Protein AF-A0A5C7LLZ6-F1 (afdb_monomer)

Mean predicted aligned error: 5.04 Å

Radius of gyration: 14.62 Å; Cα contacts (8 Å, |Δi|>4): 244; chains: 1; bounding box: 38×35×37 Å

Nearest PDB structures (foldseek):
  5a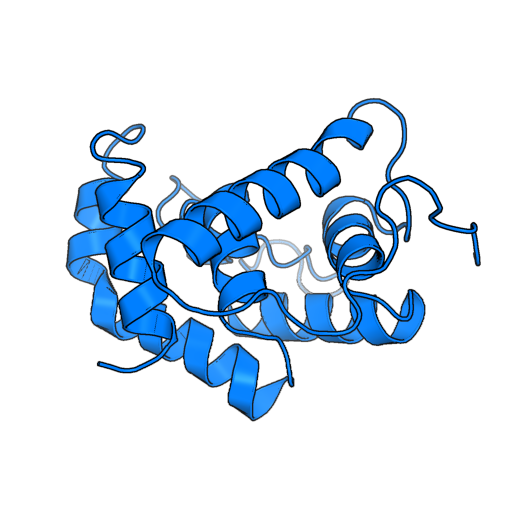o7-assembly1_A  TM=3.021E-01  e=2.805E+00  Pseudomonas aeruginosa

Secondary structure (DSSP, 8-state):
--HHHHHHHHHHHH-SS-STTHHHHHHHTHHHHHHHHHHHHHHH---HHHHHHHHHHHHTTTTSTT-TT-TTPPPPSSSTTS---HHHHHHHHHHHHHHHSSHHHHHHHHHHSSSS--GGGTTHHHHHHHHHHHHHHHH-PPPPS----TT------

Solvent-accessible surface area (backbone atoms only — not comparable to full-atom values): 8449 Å² total; per-residue (Å²): 131,57,72,39,52,37,45,49,54,25,49,54,65,77,45,80,72,56,74,85,62,26,55,60,46,44,67,75,39,42,69,61,53,32,46,50,24,48,47,19,32,73,78,39,73,30,55,39,66,57,49,50,36,46,10,40,76,60,22,49,63,27,39,40,87,93,46,75,38,10,27,60,24,71,82,44,91,89,48,71,96,54,71,38,37,47,62,50,22,23,49,46,37,34,54,22,25,71,73,49,73,14,48,39,20,6,54,16,20,56,73,66,74,29,44,57,45,59,79,98,49,43,64,50,44,60,48,43,52,51,49,37,51,54,36,23,74,65,39,71,47,78,77,70,82,59,40,66,53,85,88,64,53,78,87,76,129

Structure (mmCIF, N/CA/C/O backbone):
data_AF-A0A5C7LLZ6-F1
#
_entry.id   AF-A0A5C7LLZ6-F1
#
loop_
_atom_site.group_PDB
_atom_site.id
_atom_site.type_symbol
_atom_site.label_atom_id
_atom_site.label_alt_id
_atom_site.label_comp_id
_atom_site.label_asym_id
_atom_site.label_entity_id
_atom_site.label_seq_id
_atom_site.pdbx_PDB_ins_code
_atom_site.Cartn_x
_atom_site.Cartn_y
_atom_site.Cartn_z
_atom_site.occupancy
_atom_site.B_iso_or_equiv
_atom_site.auth_seq_id
_atom_site.auth_comp_id
_atom_site.auth_asym_id
_atom_site.auth_atom_id
_atom_site.pdbx_PDB_model_num
ATOM 1 N N . MET A 1 1 ? -18.714 -0.926 8.361 1.00 71.31 1 MET A N 1
ATOM 2 C CA . MET A 1 1 ? -17.321 -0.464 8.178 1.00 71.31 1 MET A CA 1
ATOM 3 C C . MET A 1 1 ? -16.792 -1.093 6.896 1.00 71.31 1 MET A C 1
ATOM 5 O O . MET A 1 1 ? -16.965 -2.297 6.753 1.00 71.31 1 MET A O 1
ATOM 9 N N . ASN A 1 2 ? -16.267 -0.321 5.938 1.00 92.75 2 ASN A N 1
ATOM 10 C CA . ASN A 1 2 ? -15.740 -0.898 4.690 1.00 92.75 2 ASN A CA 1
ATOM 11 C C . ASN A 1 2 ? -14.347 -1.531 4.915 1.00 92.75 2 ASN A C 1
ATOM 13 O O . ASN A 1 2 ? -13.739 -1.348 5.974 1.00 92.75 2 ASN A O 1
ATOM 17 N N . ILE A 1 3 ? -13.856 -2.293 3.932 1.00 96.88 3 ILE A N 1
ATOM 18 C CA . ILE A 1 3 ? -12.585 -3.036 4.025 1.00 96.88 3 ILE A CA 1
ATOM 19 C C . ILE A 1 3 ? -11.403 -2.105 4.333 1.00 96.88 3 ILE A C 1
ATOM 21 O O . ILE A 1 3 ? -10.599 -2.403 5.215 1.00 96.88 3 ILE A O 1
ATOM 25 N N . ALA A 1 4 ? -11.307 -0.959 3.657 1.00 97.06 4 ALA A N 1
ATOM 26 C CA . ALA A 1 4 ? -10.207 -0.022 3.872 1.00 97.06 4 ALA A CA 1
ATOM 27 C C . ALA A 1 4 ? -10.240 0.608 5.275 1.00 97.06 4 ALA A C 1
ATOM 29 O O . ALA A 1 4 ? -9.194 0.766 5.901 1.00 97.06 4 ALA A O 1
ATOM 30 N N . GLN A 1 5 ? -11.425 0.890 5.821 1.00 97.81 5 GLN A N 1
ATOM 31 C CA . GLN A 1 5 ? -11.570 1.384 7.190 1.00 97.81 5 GLN A CA 1
ATOM 32 C C . GLN A 1 5 ? -11.135 0.327 8.222 1.00 97.81 5 GLN A C 1
ATOM 34 O O . GLN A 1 5 ? -10.424 0.663 9.165 1.00 97.81 5 GLN A O 1
ATOM 39 N N . LEU A 1 6 ? -11.483 -0.953 8.020 1.00 98.25 6 LEU A N 1
ATOM 40 C CA . LEU A 1 6 ? -10.995 -2.068 8.853 1.00 98.25 6 LEU A CA 1
ATOM 41 C C . LEU A 1 6 ? -9.463 -2.149 8.856 1.00 98.25 6 LEU A C 1
ATOM 43 O O . LEU A 1 6 ? -8.843 -2.297 9.911 1.00 98.25 6 LEU A O 1
ATOM 47 N N . ILE A 1 7 ? -8.847 -2.021 7.680 1.00 98.44 7 ILE A N 1
ATOM 48 C CA . ILE A 1 7 ? -7.388 -2.007 7.537 1.00 98.44 7 ILE A CA 1
ATOM 49 C C . ILE A 1 7 ? -6.782 -0.791 8.247 1.00 98.44 7 ILE A C 1
ATOM 51 O O . ILE A 1 7 ? -5.803 -0.943 8.979 1.00 98.44 7 ILE A O 1
ATOM 55 N N . LEU A 1 8 ? -7.361 0.400 8.077 1.00 98.12 8 LEU A N 1
ATOM 56 C CA . LEU A 1 8 ? -6.838 1.628 8.676 1.00 98.12 8 LEU A CA 1
ATOM 57 C C . LEU A 1 8 ? -6.891 1.589 10.203 1.00 98.12 8 LEU A C 1
ATOM 59 O O . LEU A 1 8 ? -5.904 1.912 10.866 1.00 98.12 8 LEU A O 1
ATOM 63 N N . SER A 1 9 ? -8.010 1.131 10.765 1.00 98.06 9 SER A N 1
ATOM 64 C CA . SER A 1 9 ? -8.147 0.921 12.206 1.00 98.06 9 SER A CA 1
ATOM 65 C C . SER A 1 9 ? -7.121 -0.086 12.728 1.00 98.06 9 SER A C 1
ATOM 67 O O . SER A 1 9 ? -6.513 0.154 13.771 1.00 98.06 9 SER A O 1
ATOM 69 N N . ALA A 1 10 ? -6.858 -1.170 11.990 1.00 98.12 10 ALA A N 1
ATOM 70 C CA . ALA A 1 10 ? -5.819 -2.128 12.360 1.00 98.12 10 ALA A CA 1
ATOM 71 C C . ALA A 1 10 ? -4.413 -1.508 12.328 1.00 98.12 10 ALA A C 1
ATOM 73 O O . ALA A 1 10 ? -3.652 -1.706 13.271 1.00 98.12 10 ALA A O 1
ATOM 74 N N . ILE A 1 11 ? -4.072 -0.711 11.308 1.00 97.88 11 ILE A N 1
ATOM 75 C CA . ILE A 1 11 ? -2.790 0.015 11.246 1.00 97.88 11 ILE A CA 1
ATOM 76 C C . ILE A 1 11 ? -2.633 0.928 12.469 1.00 97.88 11 ILE A C 1
ATOM 78 O O . ILE A 1 11 ? -1.613 0.870 13.156 1.00 97.88 11 ILE A O 1
ATOM 82 N N . LEU A 1 12 ? -3.654 1.727 12.787 1.00 97.38 12 LEU A N 1
ATOM 83 C CA . LEU A 1 12 ? -3.625 2.630 13.941 1.00 97.38 12 LEU A CA 1
ATOM 84 C C . LEU A 1 12 ? -3.542 1.886 15.283 1.00 97.38 12 LEU A C 1
ATOM 86 O O . LEU A 1 12 ? -3.009 2.448 16.241 1.00 97.38 12 LEU A O 1
ATOM 90 N N . ALA A 1 13 ? -4.041 0.652 15.367 1.00 97.06 13 ALA A N 1
ATOM 91 C CA . ALA A 1 13 ? -3.918 -0.188 16.557 1.00 97.06 13 ALA A CA 1
ATOM 92 C C . ALA A 1 13 ? -2.536 -0.855 16.676 1.00 97.06 13 ALA A C 1
ATOM 94 O O . ALA A 1 13 ? -1.998 -0.954 17.775 1.00 97.06 13 ALA A O 1
ATOM 95 N N . ILE A 1 14 ? -1.949 -1.302 15.559 1.00 96.94 14 ILE A N 1
ATOM 96 C CA . ILE A 1 14 ? -0.618 -1.936 15.524 1.00 96.94 14 ILE A CA 1
ATOM 97 C C . ILE A 1 14 ? 0.484 -0.911 15.816 1.00 96.94 14 ILE A C 1
ATOM 99 O O . ILE A 1 14 ? 1.463 -1.234 16.486 1.00 96.94 14 ILE A O 1
ATOM 103 N N . PHE A 1 15 ? 0.315 0.322 15.335 1.00 95.62 15 PHE A N 1
ATOM 104 C CA . PHE A 1 15 ? 1.295 1.401 15.453 1.00 95.62 15 PHE A CA 1
ATOM 105 C C . PHE A 1 15 ? 0.729 2.563 16.283 1.00 95.62 15 PHE A C 1
ATOM 107 O O . PHE A 1 15 ? 0.361 3.608 15.735 1.00 95.62 15 PHE A O 1
ATOM 114 N N . PRO A 1 16 ? 0.642 2.412 17.618 1.00 92.25 16 PRO A N 1
ATOM 115 C CA . PRO A 1 16 ? 0.174 3.482 18.498 1.00 92.25 16 PRO A CA 1
ATOM 116 C C . PRO A 1 16 ? 1.116 4.694 18.496 1.00 92.25 16 PRO A C 1
ATOM 118 O O . PRO A 1 16 ? 0.663 5.814 18.717 1.00 92.25 16 PRO A O 1
ATOM 121 N N . TYR A 1 17 ? 2.395 4.482 18.173 1.00 91.62 17 TYR A N 1
ATOM 122 C CA . TYR A 1 17 ? 3.415 5.517 18.042 1.00 91.62 17 TYR A CA 1
ATOM 123 C C . TYR A 1 17 ? 4.066 5.423 16.660 1.00 91.62 17 TYR A C 1
ATOM 125 O O . TYR A 1 17 ? 4.397 4.332 16.197 1.00 91.62 17 TYR A O 1
ATOM 133 N N . MET A 1 18 ? 4.230 6.566 15.999 1.00 90.19 18 MET A N 1
ATOM 134 C CA . MET A 1 18 ? 4.867 6.701 14.686 1.00 90.19 18 MET A CA 1
ATOM 135 C C . MET A 1 18 ? 5.831 7.887 14.736 1.00 90.19 18 MET A C 1
ATOM 137 O O . MET A 1 18 ? 5.670 8.773 15.574 1.00 90.19 18 MET A O 1
ATOM 141 N N . SER A 1 19 ? 6.829 7.910 13.856 1.00 82.56 19 SER A N 1
ATOM 142 C CA . SER A 1 19 ? 7.774 9.025 13.772 1.00 82.56 19 SER A CA 1
ATOM 143 C C . SER A 1 19 ? 7.078 10.339 13.408 1.00 82.56 19 SER A C 1
ATOM 145 O O . SER A 1 19 ? 6.162 10.363 12.584 1.00 82.56 19 SER A O 1
ATOM 147 N N . GLY A 1 20 ? 7.547 11.441 13.998 1.00 84.06 20 GLY A N 1
ATOM 148 C CA . GLY A 1 20 ? 7.014 12.777 13.732 1.00 84.06 20 GLY A CA 1
ATOM 149 C C . GLY A 1 20 ? 5.513 12.885 14.022 1.00 84.06 20 GLY A C 1
ATOM 150 O O . GLY A 1 20 ? 5.019 12.353 15.012 1.00 84.06 20 GLY A O 1
ATOM 151 N N . ASN A 1 21 ? 4.784 13.557 13.128 1.00 88.88 21 ASN A N 1
ATOM 152 C CA . ASN A 1 21 ? 3.337 13.776 13.243 1.00 88.88 21 ASN A CA 1
ATOM 153 C C . ASN A 1 21 ? 2.505 12.799 12.390 1.00 88.88 21 ASN A C 1
ATOM 155 O O . ASN A 1 21 ? 1.318 13.039 12.157 1.00 88.88 21 ASN A O 1
ATOM 159 N N . ASN A 1 22 ? 3.098 11.686 11.939 1.00 92.75 22 ASN A N 1
ATOM 160 C CA . ASN A 1 22 ? 2.464 10.764 10.990 1.00 92.75 22 ASN A CA 1
ATOM 161 C C . ASN A 1 22 ? 1.130 10.224 11.503 1.00 92.75 22 ASN A C 1
ATOM 163 O O . ASN A 1 22 ? 0.148 10.209 10.767 1.00 92.75 22 ASN A O 1
ATOM 167 N N . ARG A 1 23 ? 1.056 9.847 12.785 1.00 94.12 23 ARG A N 1
ATOM 168 C CA . ARG A 1 23 ? -0.192 9.346 13.371 1.00 94.12 23 ARG A CA 1
ATOM 169 C C . ARG A 1 23 ? -1.300 10.399 13.348 1.00 94.12 23 ARG A C 1
ATOM 171 O O . ARG A 1 23 ? -2.411 10.079 12.943 1.00 94.12 23 ARG A O 1
ATOM 178 N N . ALA A 1 24 ? -1.005 11.628 13.774 1.00 94.19 24 ALA A N 1
ATOM 179 C CA . ALA A 1 24 ? -1.980 12.717 13.775 1.00 94.19 24 ALA A CA 1
ATOM 180 C C . ALA A 1 24 ? -2.462 13.020 12.348 1.00 94.19 24 ALA A C 1
ATOM 182 O O . ALA A 1 24 ? -3.664 13.085 12.113 1.00 94.19 24 ALA A O 1
ATOM 183 N N . CYS A 1 25 ? -1.535 13.071 11.387 1.00 94.69 25 CYS A N 1
ATOM 184 C CA . CYS A 1 25 ? -1.848 13.231 9.968 1.00 94.69 25 CYS A CA 1
ATOM 185 C C . CYS A 1 25 ? -2.745 12.101 9.433 1.00 94.69 25 CYS A C 1
ATOM 187 O O . CYS A 1 25 ? -3.724 12.373 8.740 1.00 94.69 25 CYS A O 1
ATOM 189 N N . ILE A 1 26 ? -2.468 10.837 9.773 1.00 95.88 26 ILE A N 1
ATOM 190 C CA . ILE A 1 26 ? -3.315 9.709 9.363 1.00 95.88 26 ILE A CA 1
ATOM 191 C C . ILE A 1 26 ? -4.711 9.834 9.981 1.00 95.88 26 ILE A C 1
ATOM 193 O O . ILE A 1 26 ? -5.695 9.636 9.274 1.00 95.88 26 ILE A O 1
ATOM 197 N N . VAL A 1 27 ? -4.803 10.176 11.272 1.00 96.25 27 VAL A N 1
ATOM 198 C CA . VAL A 1 27 ? -6.079 10.340 11.991 1.00 96.25 27 VAL A CA 1
ATOM 199 C C . VAL A 1 27 ? -6.921 11.469 11.397 1.00 96.25 27 VAL A C 1
ATOM 201 O O . VAL A 1 27 ? -8.125 11.296 11.231 1.00 96.25 27 VAL A O 1
ATOM 204 N N . GLU A 1 28 ? -6.303 12.591 11.042 1.00 96.50 28 GLU A N 1
ATOM 205 C CA . GLU A 1 28 ? -6.968 13.726 10.396 1.00 96.50 28 GLU A CA 1
ATOM 206 C C . GLU A 1 28 ? -7.447 13.377 8.978 1.00 96.50 28 GLU A C 1
ATOM 208 O O . GLU A 1 28 ? -8.503 13.820 8.537 1.00 96.50 28 GLU A O 1
ATOM 213 N N . ARG A 1 29 ? -6.686 12.554 8.247 1.00 95.31 29 ARG A N 1
ATOM 214 C CA . ARG A 1 29 ? -6.924 12.255 6.825 1.00 95.31 29 ARG A CA 1
ATOM 215 C C . ARG A 1 29 ? -7.622 10.919 6.576 1.00 95.31 29 ARG A C 1
ATOM 217 O O . ARG A 1 29 ? -7.612 10.455 5.434 1.00 95.31 29 ARG A O 1
ATOM 224 N N . GLN A 1 30 ? -8.211 10.299 7.600 1.00 96.50 30 GLN A N 1
ATOM 225 C CA . GLN A 1 30 ? -8.743 8.931 7.527 1.00 96.50 30 GLN A CA 1
ATOM 226 C C . GLN A 1 30 ? -9.689 8.715 6.346 1.00 96.50 30 GLN A C 1
ATOM 228 O O . GLN A 1 30 ? -9.490 7.775 5.579 1.00 96.50 30 GLN A O 1
ATOM 233 N N . GLU A 1 31 ? -10.670 9.602 6.166 1.00 96.31 31 GLU A N 1
ATOM 234 C CA . GLU A 1 31 ? -11.667 9.486 5.094 1.00 96.31 31 GLU A CA 1
ATOM 235 C C . GLU A 1 31 ? -11.010 9.473 3.712 1.00 96.31 31 GLU A C 1
ATOM 237 O O . GLU A 1 31 ? -11.277 8.591 2.898 1.00 96.31 31 GLU A O 1
ATOM 242 N N . ARG A 1 32 ? -10.063 10.387 3.478 1.00 95.50 32 ARG A N 1
ATOM 243 C CA . ARG A 1 32 ? -9.312 10.467 2.221 1.00 95.50 32 ARG A CA 1
ATOM 244 C C . ARG A 1 32 ? -8.408 9.252 2.002 1.00 95.50 32 ARG A C 1
ATOM 246 O O . ARG A 1 32 ? -8.306 8.757 0.886 1.00 95.50 32 ARG A O 1
ATOM 253 N N . ILE A 1 33 ? -7.760 8.745 3.050 1.00 96.69 33 ILE A N 1
ATOM 254 C CA . ILE A 1 33 ? -6.934 7.529 2.974 1.00 96.69 33 ILE A CA 1
ATOM 255 C C . ILE A 1 33 ? -7.796 6.320 2.586 1.00 96.69 33 ILE A C 1
ATOM 257 O O . ILE A 1 33 ? -7.426 5.547 1.700 1.00 96.69 33 ILE A O 1
ATOM 261 N N . VAL A 1 34 ? -8.958 6.173 3.223 1.00 97.50 34 VAL A N 1
ATOM 262 C CA . VAL A 1 34 ? -9.942 5.125 2.922 1.00 97.50 34 VAL A CA 1
ATOM 263 C C . VAL A 1 34 ? -10.458 5.250 1.495 1.00 97.50 34 VAL A C 1
ATOM 265 O O . VAL A 1 34 ? -10.538 4.245 0.784 1.00 97.50 34 VAL A O 1
ATOM 2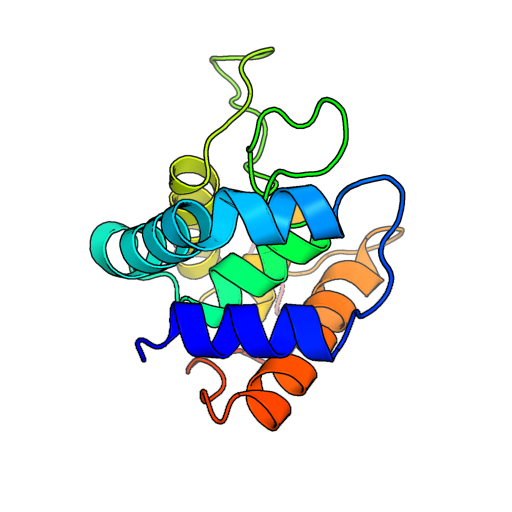68 N N . GLN A 1 35 ? -10.751 6.473 1.054 1.00 96.19 35 GLN A N 1
ATOM 269 C CA . GLN A 1 35 ? -11.158 6.752 -0.315 1.00 96.19 35 GLN A CA 1
ATOM 270 C C . GLN A 1 35 ? -10.078 6.322 -1.314 1.00 96.19 35 GLN A C 1
ATOM 272 O O . GLN A 1 35 ? -10.381 5.546 -2.212 1.00 96.19 35 GLN A O 1
ATOM 277 N N . HIS A 1 36 ? -8.817 6.718 -1.127 1.00 95.81 36 HIS A N 1
ATOM 278 C CA . HIS A 1 36 ? -7.729 6.349 -2.040 1.00 95.81 36 HIS A CA 1
ATOM 279 C C . HIS A 1 36 ? -7.489 4.839 -2.128 1.00 95.81 36 HIS A C 1
ATOM 281 O O . HIS A 1 36 ? -7.239 4.309 -3.212 1.00 95.81 36 HIS A O 1
ATOM 287 N N . ALA A 1 37 ? -7.586 4.123 -1.005 1.00 96.88 37 ALA A N 1
ATOM 288 C CA . ALA A 1 37 ? -7.497 2.666 -1.010 1.00 96.88 37 ALA A CA 1
ATOM 289 C C . ALA A 1 37 ? -8.665 2.036 -1.790 1.00 96.88 37 ALA A C 1
ATOM 291 O O . ALA A 1 37 ? -8.447 1.137 -2.605 1.00 96.88 37 ALA A O 1
ATOM 292 N N . THR A 1 38 ? -9.881 2.553 -1.589 1.00 97.31 38 THR A N 1
ATOM 293 C CA . THR A 1 38 ? -11.087 2.107 -2.302 1.00 97.31 38 THR A CA 1
ATOM 294 C C . THR A 1 38 ? -10.977 2.386 -3.804 1.00 97.31 38 THR A C 1
ATOM 296 O O . THR A 1 38 ? -11.217 1.492 -4.609 1.00 97.31 38 THR A O 1
ATOM 299 N N . GLU A 1 39 ? -10.522 3.576 -4.197 1.00 96.06 39 GLU A N 1
ATOM 300 C CA . GLU A 1 39 ? -10.278 3.956 -5.596 1.00 96.06 39 GLU A CA 1
ATOM 301 C C . GLU A 1 39 ? -9.214 3.068 -6.256 1.00 96.06 39 GLU A C 1
ATOM 303 O O . GLU A 1 39 ? -9.367 2.656 -7.406 1.00 96.06 39 GLU A O 1
ATOM 308 N N . GLY A 1 40 ? -8.150 2.708 -5.530 1.00 96.19 40 GLY A N 1
ATOM 309 C CA . GLY A 1 40 ? -7.151 1.747 -6.006 1.00 96.19 40 GLY A CA 1
ATOM 310 C C . GLY A 1 40 ? -7.764 0.381 -6.337 1.00 96.19 40 GLY A C 1
ATOM 311 O O . GLY A 1 40 ? -7.428 -0.230 -7.361 1.00 96.19 40 GLY A O 1
ATOM 312 N N . ARG A 1 41 ? -8.725 -0.072 -5.523 1.00 96.94 41 ARG A N 1
ATOM 313 C CA . ARG A 1 41 ? -9.467 -1.312 -5.769 1.00 96.94 41 ARG A CA 1
ATOM 314 C C . ARG A 1 41 ? -10.410 -1.201 -6.953 1.00 96.94 41 ARG A C 1
ATOM 316 O O . ARG A 1 41 ? -10.408 -2.116 -7.782 1.00 96.94 41 ARG A O 1
ATOM 323 N N . THR A 1 42 ? -11.205 -0.138 -7.024 1.00 97.56 42 THR A N 1
ATOM 324 C CA . THR A 1 42 ? -12.247 0.023 -8.048 1.00 97.56 42 THR A CA 1
ATOM 325 C C . THR A 1 42 ? -11.657 0.331 -9.416 1.00 97.56 42 THR A C 1
ATOM 327 O O . THR A 1 42 ? -12.080 -0.255 -10.407 1.00 97.56 42 THR A O 1
ATOM 330 N N . ASN A 1 43 ? -10.650 1.203 -9.475 1.00 97.56 43 ASN A N 1
ATOM 331 C CA . ASN A 1 43 ? -10.151 1.754 -10.735 1.00 97.56 43 ASN A CA 1
ATOM 332 C C . ASN A 1 43 ? -8.971 0.952 -11.295 1.00 97.56 43 ASN A C 1
ATOM 334 O O . ASN A 1 43 ? -8.757 0.931 -12.505 1.00 97.56 43 ASN A O 1
ATOM 338 N N . HIS A 1 44 ? -8.201 0.281 -10.430 1.00 96.69 44 HIS A N 1
ATOM 339 C CA . HIS A 1 44 ? -6.977 -0.421 -10.830 1.00 96.69 44 HIS A CA 1
ATOM 340 C C . HIS A 1 44 ? -6.953 -1.901 -10.446 1.00 96.69 44 HIS A C 1
ATOM 342 O O . HIS A 1 44 ? -5.960 -2.572 -10.715 1.00 96.69 44 HIS A O 1
ATOM 348 N N . ASN A 1 45 ? -8.016 -2.442 -9.841 1.00 97.00 45 ASN A N 1
ATOM 349 C CA . ASN A 1 45 ? -8.050 -3.826 -9.358 1.00 97.00 45 ASN A CA 1
ATOM 350 C C . ASN A 1 45 ? -6.871 -4.179 -8.427 1.00 97.00 45 ASN A C 1
ATOM 352 O O . ASN A 1 45 ? -6.367 -5.305 -8.455 1.00 97.00 45 ASN A O 1
ATOM 356 N N . VAL A 1 46 ? -6.422 -3.221 -7.609 1.00 98.00 46 VAL A N 1
ATOM 357 C CA . VAL A 1 46 ? -5.418 -3.458 -6.564 1.00 98.00 46 VAL A CA 1
ATOM 358 C C . VAL A 1 46 ? -6.132 -3.652 -5.226 1.00 98.00 46 VAL A C 1
ATOM 360 O O . VAL A 1 46 ? -6.863 -2.758 -4.812 1.00 98.00 46 VAL A O 1
ATOM 363 N N . PRO A 1 47 ? -5.947 -4.785 -4.527 1.00 98.19 47 PRO A N 1
ATOM 364 C CA . PRO A 1 47 ? -6.547 -5.007 -3.219 1.00 98.19 47 PRO A CA 1
ATOM 365 C C . PRO A 1 47 ? -6.180 -3.898 -2.235 1.00 98.19 47 PRO A C 1
ATOM 367 O O . PRO A 1 47 ? -5.017 -3.497 -2.141 1.00 98.19 47 PRO A O 1
ATOM 370 N N . GLU A 1 48 ? -7.152 -3.470 -1.439 1.00 98.12 48 GLU A N 1
ATOM 371 C CA . GLU A 1 48 ? -6.995 -2.414 -0.441 1.00 98.12 48 GLU A CA 1
ATOM 372 C C . GLU A 1 48 ? -5.874 -2.753 0.549 1.00 98.12 48 GLU A C 1
ATOM 374 O O . GLU A 1 48 ? -5.087 -1.883 0.918 1.00 98.12 48 GLU A O 1
ATOM 379 N N . LEU A 1 49 ? -5.726 -4.036 0.911 1.00 98.38 49 LEU A N 1
ATOM 380 C CA . LEU A 1 49 ? -4.642 -4.494 1.784 1.00 98.38 49 LEU A CA 1
ATOM 381 C C . LEU A 1 49 ? -3.256 -4.271 1.164 1.00 98.38 49 LEU A C 1
ATOM 383 O O . LEU A 1 49 ? -2.331 -3.883 1.874 1.00 98.38 49 LEU A O 1
ATOM 387 N N . VAL A 1 50 ? -3.107 -4.488 -0.147 1.00 98.12 50 VAL A N 1
ATOM 388 C CA . VAL A 1 50 ? -1.846 -4.218 -0.859 1.00 98.12 50 VAL A CA 1
ATOM 389 C C . VAL A 1 50 ? -1.597 -2.715 -0.891 1.00 98.12 50 VAL A C 1
ATOM 391 O O . VAL A 1 50 ? -0.522 -2.275 -0.489 1.00 98.12 50 VAL A O 1
ATOM 394 N N . MET A 1 51 ? -2.600 -1.933 -1.306 1.00 97.12 51 MET A N 1
ATOM 395 C CA . MET A 1 51 ? -2.508 -0.472 -1.382 1.00 97.12 51 MET A CA 1
ATOM 396 C C . MET A 1 51 ? -2.063 0.143 -0.056 1.00 97.12 51 MET A C 1
ATOM 398 O O . MET A 1 51 ? -1.108 0.915 -0.018 1.00 97.12 51 MET A O 1
ATOM 402 N N . MET A 1 52 ? -2.730 -0.216 1.040 1.00 98.00 52 MET A N 1
ATOM 403 C CA . MET A 1 52 ? -2.476 0.393 2.342 1.00 98.00 52 MET A CA 1
ATOM 404 C C . MET A 1 52 ? -1.184 -0.112 2.987 1.00 98.00 52 MET A C 1
ATOM 406 O O . MET A 1 52 ? -0.486 0.677 3.614 1.00 98.00 52 MET A O 1
ATOM 410 N N . ALA A 1 53 ? -0.809 -1.385 2.811 1.00 98.12 53 ALA A N 1
ATOM 411 C CA . ALA A 1 53 ? 0.463 -1.882 3.337 1.00 98.12 53 ALA A CA 1
ATOM 412 C C . ALA A 1 53 ? 1.668 -1.256 2.616 1.00 98.12 53 ALA A C 1
ATOM 414 O O . ALA A 1 53 ? 2.639 -0.877 3.274 1.00 98.12 53 ALA A O 1
ATOM 415 N N . VAL A 1 54 ? 1.597 -1.109 1.287 1.00 97.06 54 VAL A N 1
ATOM 416 C CA . VAL A 1 54 ? 2.628 -0.422 0.493 1.00 97.06 54 VAL A CA 1
ATOM 417 C C . VAL A 1 54 ? 2.660 1.064 0.837 1.00 97.06 54 VAL A C 1
ATOM 419 O O . VAL A 1 54 ? 3.708 1.564 1.232 1.00 97.06 54 VAL A O 1
ATOM 422 N N . GLY A 1 55 ? 1.518 1.756 0.785 1.00 96.19 55 GLY A N 1
ATOM 423 C CA . GLY A 1 55 ? 1.449 3.189 1.081 1.00 96.19 55 GLY A CA 1
ATOM 424 C C . GLY A 1 55 ? 1.937 3.529 2.492 1.00 96.19 55 GLY A C 1
ATOM 425 O O . GLY A 1 55 ? 2.648 4.521 2.673 1.00 96.19 55 GLY A O 1
ATOM 426 N N . PHE A 1 56 ? 1.621 2.687 3.483 1.00 96.75 56 PHE A N 1
ATOM 427 C CA . PHE A 1 56 ? 2.137 2.824 4.845 1.00 96.75 56 PHE A CA 1
ATOM 428 C C . PHE A 1 56 ? 3.651 2.593 4.916 1.00 96.75 56 PHE A C 1
ATOM 430 O O . PHE A 1 56 ? 4.350 3.380 5.541 1.00 96.75 56 PHE A O 1
ATOM 437 N N . SER A 1 57 ? 4.159 1.554 4.248 1.00 95.12 57 SER A N 1
ATOM 438 C CA . SER A 1 57 ? 5.590 1.213 4.262 1.00 95.12 57 SER A CA 1
ATOM 439 C C . SER A 1 57 ? 6.470 2.214 3.513 1.00 95.12 57 SER A C 1
ATOM 441 O O . SER A 1 57 ? 7.659 2.300 3.804 1.00 95.12 57 SER A O 1
ATOM 443 N N . GLU A 1 58 ? 5.913 2.916 2.527 1.00 92.88 58 GLU A N 1
ATOM 444 C CA . GLU A 1 58 ? 6.646 3.879 1.703 1.00 92.88 58 GLU A CA 1
ATOM 445 C C . GLU A 1 58 ? 6.623 5.293 2.277 1.00 92.88 58 GLU A C 1
ATOM 447 O O . GLU A 1 58 ? 7.648 5.960 2.257 1.00 92.88 58 GLU A O 1
ATOM 452 N N . THR A 1 59 ? 5.459 5.763 2.742 1.00 92.81 59 THR A N 1
ATOM 453 C CA . THR A 1 59 ? 5.266 7.188 3.085 1.00 92.81 59 THR A CA 1
ATOM 454 C C . THR A 1 59 ? 4.319 7.415 4.270 1.00 92.81 59 THR A C 1
ATOM 456 O O . THR A 1 59 ? 3.724 8.489 4.396 1.00 92.81 59 THR A O 1
ATOM 459 N N . HIS A 1 60 ? 4.045 6.385 5.077 1.00 94.88 60 HIS A N 1
ATOM 460 C CA . HIS A 1 60 ? 2.997 6.412 6.105 1.00 94.88 60 HIS A CA 1
ATOM 461 C C . HIS A 1 60 ? 1.645 6.909 5.566 1.00 94.88 60 HIS A C 1
ATOM 463 O O . HIS A 1 60 ? 0.997 7.767 6.160 1.00 94.88 60 HIS A O 1
ATOM 469 N N . LEU A 1 61 ? 1.220 6.375 4.413 1.00 94.75 61 LEU A N 1
ATOM 470 C CA . LEU A 1 61 ? -0.020 6.764 3.725 1.00 94.75 61 LEU A CA 1
ATOM 471 C C . LEU A 1 61 ? -0.018 8.246 3.301 1.00 94.75 61 LEU A C 1
ATOM 473 O O . LEU A 1 61 ? -1.057 8.912 3.292 1.00 94.75 61 LEU A O 1
ATOM 477 N N . GLY A 1 62 ? 1.151 8.753 2.899 1.00 92.12 62 GLY A N 1
ATOM 478 C CA . GLY A 1 62 ? 1.332 10.120 2.419 1.00 92.12 62 GLY A CA 1
ATOM 479 C C . GLY A 1 62 ? 1.507 11.163 3.523 1.00 92.12 62 GLY A C 1
ATOM 480 O O . GLY A 1 62 ? 1.268 12.346 3.272 1.00 92.12 62 GLY A O 1
ATOM 481 N N . CYS A 1 63 ? 1.874 10.729 4.729 1.00 92.38 63 CYS A N 1
ATOM 482 C CA . CYS A 1 63 ? 2.096 11.593 5.886 1.00 92.38 63 CYS A CA 1
ATOM 483 C C . CYS A 1 63 ? 3.575 11.849 6.197 1.00 92.38 63 CYS A C 1
ATOM 485 O O . CYS A 1 63 ? 3.861 12.752 6.980 1.00 92.38 63 CYS A O 1
ATOM 487 N N . ASP A 1 64 ? 4.498 11.119 5.565 1.00 88.88 64 ASP A N 1
ATOM 488 C CA . ASP A 1 64 ? 5.924 11.420 5.665 1.00 88.88 64 ASP A CA 1
ATOM 489 C C . ASP A 1 64 ? 6.257 12.816 5.108 1.00 88.88 64 ASP A C 1
ATOM 491 O O . ASP A 1 64 ? 5.644 13.321 4.159 1.00 88.88 64 ASP A O 1
ATOM 495 N N . ILE A 1 65 ? 7.232 13.466 5.746 1.00 80.88 65 ILE A N 1
ATOM 496 C CA . ILE A 1 65 ? 7.633 14.844 5.447 1.00 80.88 65 ILE A CA 1
ATOM 497 C C . ILE A 1 65 ? 8.148 14.933 4.002 1.00 80.88 65 ILE A C 1
ATOM 499 O O . ILE A 1 65 ? 8.983 14.139 3.587 1.00 80.88 65 ILE A O 1
ATOM 503 N N . ASN A 1 66 ? 7.690 15.946 3.259 1.00 77.50 66 ASN A N 1
ATOM 504 C CA . ASN A 1 66 ? 8.066 16.235 1.865 1.00 77.50 66 ASN A CA 1
ATOM 505 C C . ASN A 1 66 ? 7.662 15.179 0.811 1.00 77.50 66 ASN A C 1
ATOM 507 O O . ASN A 1 66 ? 8.023 15.332 -0.353 1.00 77.50 66 ASN A O 1
ATOM 511 N N . GLU A 1 67 ? 6.857 14.169 1.161 1.00 73.19 67 GLU A N 1
ATOM 512 C CA . GLU A 1 67 ? 6.430 13.117 0.215 1.00 73.19 67 GLU A CA 1
ATOM 513 C C . GLU A 1 67 ? 5.250 13.518 -0.690 1.00 73.19 67 GLU A C 1
ATOM 515 O O . GLU A 1 67 ? 4.919 12.825 -1.654 1.00 73.19 67 GLU A O 1
ATOM 520 N N . GLY A 1 68 ? 4.556 14.619 -0.377 1.00 69.44 68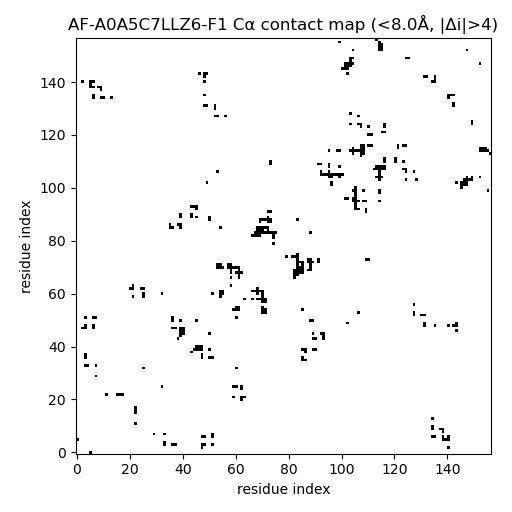 GLY A N 1
ATOM 521 C CA . GLY A 1 68 ? 3.472 15.156 -1.212 1.00 69.44 68 GLY A CA 1
ATOM 522 C C . GLY A 1 68 ? 2.236 14.253 -1.351 1.00 69.44 68 GLY A C 1
ATOM 523 O O . GLY A 1 68 ? 1.379 14.530 -2.184 1.00 69.44 68 GLY A O 1
ATOM 524 N N . GLY A 1 69 ? 2.114 13.190 -0.546 1.00 77.38 69 GLY A N 1
ATOM 525 C CA . GLY A 1 69 ? 0.963 12.278 -0.566 1.00 77.38 69 GLY A CA 1
ATOM 526 C C . GLY A 1 69 ? 1.078 11.083 -1.524 1.00 77.38 69 GLY A C 1
ATOM 527 O O . GLY A 1 69 ? 0.080 10.416 -1.773 1.00 77.38 69 GLY A O 1
ATOM 528 N N . ASN A 1 70 ? 2.268 10.795 -2.055 1.00 79.06 70 ASN A N 1
ATOM 529 C CA . ASN A 1 70 ? 2.482 9.910 -3.208 1.00 79.06 70 ASN A CA 1
ATOM 530 C C . ASN A 1 70 ? 2.277 8.390 -2.961 1.00 79.06 70 ASN A C 1
ATOM 532 O O . ASN A 1 70 ? 2.176 7.613 -3.907 1.00 79.06 70 ASN A O 1
ATOM 536 N N . TRP A 1 71 ? 2.224 7.917 -1.708 1.00 90.69 71 TRP A N 1
ATOM 537 C CA . TRP A 1 71 ? 2.114 6.476 -1.376 1.00 90.69 71 TRP A CA 1
ATOM 538 C C . TRP A 1 71 ? 3.202 5.619 -2.057 1.00 90.69 71 TRP A C 1
ATOM 540 O O . TRP A 1 71 ? 3.003 4.439 -2.344 1.00 90.69 71 TRP A O 1
ATOM 550 N N . GLY A 1 72 ? 4.358 6.236 -2.324 1.00 83.00 72 GLY A N 1
ATOM 551 C CA . GLY A 1 72 ? 5.501 5.617 -2.985 1.00 83.00 72 GLY A CA 1
ATOM 552 C C . GLY A 1 72 ? 5.392 5.479 -4.504 1.00 83.00 72 GLY A C 1
ATOM 553 O O . GLY A 1 72 ? 6.164 4.701 -5.062 1.00 83.00 72 GLY A O 1
ATOM 554 N N . ALA A 1 73 ? 4.465 6.164 -5.202 1.00 82.75 73 ALA A N 1
ATOM 555 C CA . ALA A 1 73 ? 4.381 5.992 -6.654 1.00 82.75 73 ALA A CA 1
ATOM 556 C C . ALA A 1 73 ? 5.730 6.320 -7.324 1.00 82.75 73 ALA A C 1
ATOM 558 O O . ALA A 1 73 ? 6.324 7.369 -7.037 1.00 82.75 73 ALA A O 1
ATOM 559 N N . PRO A 1 74 ? 6.217 5.450 -8.229 1.00 73.50 74 PRO A N 1
ATOM 560 C CA . PRO A 1 74 ? 7.500 5.651 -8.883 1.00 73.50 74 PRO A CA 1
ATOM 561 C C . PRO A 1 74 ? 7.566 6.974 -9.649 1.00 73.50 74 PRO A C 1
ATOM 563 O O . PRO A 1 74 ? 6.590 7.405 -10.263 1.00 73.50 74 PRO A O 1
ATOM 566 N N . ILE A 1 75 ? 8.751 7.589 -9.666 1.00 69.38 75 ILE A N 1
ATOM 567 C CA . ILE A 1 75 ? 8.984 8.848 -10.381 1.00 69.38 75 ILE A CA 1
ATOM 568 C C . ILE A 1 75 ? 8.716 8.652 -11.880 1.00 69.38 75 ILE A C 1
ATOM 570 O O . ILE A 1 75 ? 9.304 7.780 -12.529 1.00 69.38 75 ILE A O 1
ATOM 574 N N . SER A 1 76 ? 7.855 9.502 -12.442 1.00 67.19 76 SER A N 1
ATOM 575 C CA . SER A 1 76 ? 7.584 9.527 -13.879 1.00 67.19 76 SER A CA 1
ATOM 576 C C . SER A 1 76 ? 8.843 9.882 -14.670 1.00 67.19 76 SER A C 1
ATOM 578 O O . SER A 1 76 ? 9.570 10.821 -14.342 1.00 67.19 76 SER A O 1
ATOM 580 N N . ARG A 1 77 ? 9.082 9.168 -15.778 1.00 63.53 77 ARG A N 1
ATOM 581 C CA . ARG A 1 77 ? 10.184 9.490 -16.700 1.00 63.53 77 ARG A CA 1
ATOM 582 C C . ARG A 1 77 ? 9.986 10.835 -17.403 1.00 63.53 77 ARG A C 1
ATOM 584 O O . ARG A 1 77 ? 10.979 11.491 -17.704 1.00 63.53 77 ARG A O 1
ATOM 591 N N . HIS A 1 78 ? 8.732 11.217 -17.649 1.00 63.94 78 HIS A N 1
ATOM 592 C CA . HIS A 1 78 ? 8.351 12.404 -18.424 1.00 63.94 78 HIS A CA 1
ATOM 593 C C . HIS A 1 78 ? 7.969 13.605 -17.554 1.00 63.94 78 HIS A C 1
ATOM 595 O O . HIS A 1 78 ? 7.967 14.729 -18.039 1.00 63.94 78 HIS A O 1
ATOM 601 N N . GLN A 1 79 ? 7.659 13.378 -16.278 1.00 62.22 79 GLN A N 1
ATOM 602 C CA . GLN A 1 79 ? 7.294 14.419 -15.316 1.00 62.22 79 GLN A CA 1
ATOM 603 C C . GLN A 1 79 ? 8.145 14.256 -14.058 1.00 62.22 79 GLN A C 1
ATOM 605 O O . GLN A 1 79 ? 7.685 13.819 -13.004 1.00 62.22 79 GLN A O 1
ATOM 610 N N . ARG A 1 80 ? 9.440 14.543 -14.205 1.00 59.44 80 ARG A N 1
ATOM 611 C CA . ARG A 1 80 ? 10.359 14.614 -13.066 1.00 59.44 80 ARG A CA 1
ATOM 612 C C . ARG A 1 80 ? 9.977 15.831 -12.216 1.00 59.44 80 ARG A C 1
ATOM 614 O O . ARG A 1 80 ? 9.567 16.844 -12.768 1.00 59.44 80 ARG A O 1
ATOM 621 N N . HIS A 1 81 ? 10.133 15.734 -10.895 1.00 64.88 81 HIS A N 1
ATOM 622 C CA . HIS A 1 81 ? 9.819 16.796 -9.916 1.00 64.88 81 HIS A CA 1
ATOM 623 C C . HIS A 1 81 ? 8.328 17.061 -9.639 1.00 64.88 81 HIS A C 1
ATOM 625 O O . HIS A 1 81 ? 8.005 17.992 -8.908 1.00 64.88 81 HIS A O 1
ATOM 631 N N . THR A 1 82 ? 7.422 16.219 -10.139 1.00 65.38 82 THR A N 1
ATOM 632 C CA . THR A 1 82 ? 6.022 16.193 -9.697 1.00 65.38 82 THR A CA 1
ATOM 633 C C . THR A 1 82 ? 5.817 14.990 -8.783 1.00 65.38 82 THR A C 1
ATOM 635 O O . THR A 1 82 ? 6.139 13.863 -9.167 1.00 65.38 82 THR A O 1
ATOM 638 N N . ALA A 1 83 ? 5.307 15.217 -7.569 1.00 66.81 83 ALA A N 1
ATOM 639 C CA . ALA A 1 83 ? 4.928 14.122 -6.683 1.00 66.81 83 ALA A CA 1
ATOM 640 C C . ALA A 1 83 ? 3.816 13.300 -7.352 1.00 66.81 83 ALA A C 1
ATOM 642 O O . ALA A 1 83 ? 2.849 13.859 -7.875 1.00 66.81 83 ALA A O 1
ATOM 643 N N . GLY A 1 84 ? 3.964 11.975 -7.373 1.00 76.75 84 GLY A N 1
ATOM 644 C CA . GLY A 1 84 ? 2.885 11.111 -7.830 1.00 76.75 84 GLY A CA 1
ATOM 645 C C . GLY A 1 84 ? 1.704 11.132 -6.850 1.00 76.75 84 GLY A C 1
ATOM 646 O O . GLY A 1 84 ? 1.736 11.783 -5.807 1.00 76.75 84 GLY A O 1
ATOM 647 N N . THR A 1 85 ? 0.639 10.416 -7.198 1.00 87.44 85 THR A N 1
ATOM 648 C CA . THR A 1 85 ? -0.583 10.324 -6.393 1.00 87.44 85 THR A CA 1
ATOM 649 C C . THR A 1 85 ? -0.797 8.876 -5.952 1.00 87.44 85 THR A C 1
ATOM 651 O O . THR A 1 85 ? -0.250 7.960 -6.578 1.00 87.44 85 THR A O 1
ATOM 654 N N . PRO A 1 86 ? -1.665 8.621 -4.959 1.00 90.06 86 PRO A N 1
ATOM 655 C CA . PRO A 1 86 ? -2.072 7.258 -4.617 1.00 90.06 86 PRO A CA 1
ATOM 656 C C . PRO A 1 86 ? -2.645 6.483 -5.817 1.00 90.06 86 PRO A C 1
ATOM 658 O O . PRO A 1 86 ? -2.409 5.284 -5.951 1.00 90.06 86 PRO A O 1
ATOM 661 N N . GLY A 1 87 ? -3.321 7.169 -6.748 1.00 91.75 87 GLY A N 1
ATOM 662 C CA . GLY A 1 87 ? -3.770 6.580 -8.013 1.00 91.75 87 GLY A CA 1
ATOM 663 C C . GLY A 1 87 ? -2.609 6.157 -8.923 1.00 91.75 87 GLY A C 1
ATOM 664 O O . GLY A 1 87 ? -2.631 5.062 -9.484 1.00 91.75 87 GLY A O 1
ATOM 665 N N . HIS A 1 88 ? -1.542 6.959 -9.017 1.00 91.81 88 HIS A N 1
ATOM 666 C CA . HIS A 1 88 ? -0.323 6.554 -9.728 1.00 91.81 88 HIS A CA 1
ATOM 667 C C . HIS A 1 88 ? 0.343 5.335 -9.073 1.00 91.81 88 HIS A C 1
ATOM 669 O O . HIS A 1 88 ? 0.812 4.443 -9.784 1.00 91.81 88 HIS A O 1
ATOM 675 N N . ALA A 1 89 ? 0.345 5.254 -7.736 1.00 93.94 89 ALA A N 1
ATOM 676 C CA . ALA A 1 89 ? 0.853 4.085 -7.022 1.00 93.94 89 ALA A CA 1
ATOM 677 C C . ALA A 1 89 ? 0.021 2.831 -7.346 1.00 93.94 89 ALA A C 1
ATOM 679 O O . ALA A 1 89 ? 0.585 1.785 -7.675 1.00 93.94 89 ALA A O 1
ATOM 680 N N . ALA A 1 90 ? -1.311 2.951 -7.351 1.00 96.38 90 ALA A N 1
ATOM 681 C CA . ALA A 1 90 ? -2.222 1.873 -7.732 1.00 96.38 90 ALA A CA 1
ATOM 682 C C . ALA A 1 90 ? -1.984 1.396 -9.173 1.00 96.38 90 ALA A C 1
ATOM 684 O O . ALA A 1 90 ? -1.834 0.197 -9.416 1.00 96.38 90 ALA A O 1
ATOM 685 N N . ALA A 1 91 ? -1.871 2.321 -10.129 1.00 95.19 91 ALA A N 1
ATOM 686 C CA . ALA A 1 91 ? -1.580 1.993 -11.522 1.00 95.19 91 ALA A CA 1
ATOM 687 C C . ALA A 1 91 ? -0.233 1.258 -11.671 1.00 95.19 91 ALA A C 1
ATOM 689 O O . ALA A 1 91 ? -0.144 0.248 -12.375 1.00 95.19 91 ALA A O 1
ATOM 690 N N . ALA A 1 92 ? 0.809 1.712 -10.967 1.00 95.19 92 ALA A N 1
ATOM 691 C CA . ALA A 1 92 ? 2.124 1.077 -10.983 1.00 95.19 92 ALA A CA 1
ATOM 692 C C . ALA A 1 92 ? 2.117 -0.322 -10.338 1.00 95.19 92 ALA A C 1
ATOM 694 O O . ALA A 1 92 ? 2.724 -1.251 -10.882 1.00 95.19 92 ALA A O 1
ATOM 695 N N . LEU A 1 93 ? 1.403 -0.507 -9.222 1.00 96.88 93 LEU A N 1
ATOM 696 C CA . LEU A 1 93 ? 1.207 -1.814 -8.586 1.00 96.88 93 LEU A CA 1
ATOM 697 C C . LEU A 1 93 ? 0.452 -2.770 -9.506 1.00 96.88 93 LEU A C 1
ATOM 699 O O . LEU A 1 93 ? 0.881 -3.911 -9.685 1.00 96.88 93 LEU A O 1
ATOM 703 N N . ARG A 1 94 ? -0.628 -2.303 -10.141 1.00 97.44 94 ARG A N 1
ATOM 704 C CA . ARG A 1 94 ? -1.396 -3.118 -11.083 1.00 97.44 94 ARG A CA 1
ATOM 705 C C . ARG A 1 94 ? -0.543 -3.553 -12.265 1.00 97.44 94 ARG A C 1
ATOM 707 O O . ARG A 1 94 ? -0.490 -4.742 -12.578 1.00 97.44 94 ARG A O 1
ATOM 714 N N . ARG A 1 95 ? 0.190 -2.616 -12.871 1.00 96.62 95 ARG A N 1
ATOM 715 C CA . ARG A 1 95 ? 1.116 -2.937 -13.960 1.00 96.62 95 ARG A CA 1
ATOM 716 C C . ARG A 1 95 ? 2.176 -3.943 -13.516 1.00 96.62 95 ARG A C 1
ATOM 718 O O . ARG A 1 95 ? 2.552 -4.834 -14.273 1.00 96.62 95 ARG A O 1
ATOM 725 N N . SER A 1 96 ? 2.655 -3.822 -12.283 1.00 96.25 96 SER A N 1
ATOM 726 C CA . SER A 1 96 ? 3.637 -4.747 -11.719 1.00 96.25 96 SER A CA 1
ATOM 727 C C . SER A 1 96 ? 3.058 -6.147 -11.499 1.00 96.25 96 SER A C 1
ATOM 729 O O . SER A 1 96 ? 3.743 -7.132 -11.772 1.00 96.25 96 SER A O 1
ATOM 731 N N . TYR A 1 97 ? 1.791 -6.247 -11.087 1.00 97.50 97 TYR A N 1
ATOM 732 C CA . TYR A 1 97 ? 1.068 -7.515 -10.990 1.00 97.50 97 TYR A CA 1
ATOM 733 C C . TYR A 1 97 ? 0.923 -8.195 -12.351 1.00 97.50 97 TYR A C 1
ATOM 735 O O . TYR A 1 97 ? 1.186 -9.386 -12.461 1.00 97.50 97 TYR A O 1
ATOM 743 N N . GLU A 1 98 ? 0.583 -7.450 -13.401 1.00 96.94 98 GLU A N 1
ATOM 744 C CA . GLU A 1 98 ? 0.474 -7.998 -14.762 1.00 96.94 98 GLU A CA 1
ATOM 745 C C . GLU A 1 98 ? 1.794 -8.573 -15.277 1.00 96.94 98 GLU A C 1
ATOM 747 O O . GLU A 1 98 ? 1.795 -9.584 -15.972 1.00 96.94 98 GLU A O 1
ATOM 752 N N . VAL A 1 99 ? 2.922 -7.950 -14.924 1.00 96.50 99 VAL A N 1
ATOM 753 C CA . VAL A 1 99 ? 4.250 -8.427 -15.331 1.00 96.50 99 VAL A CA 1
ATOM 754 C C . VAL A 1 99 ? 4.687 -9.643 -14.514 1.00 96.50 99 VAL A C 1
ATOM 756 O O . VAL A 1 99 ? 5.207 -10.607 -15.069 1.00 96.50 99 VAL A O 1
ATOM 759 N N . CYS A 1 100 ? 4.504 -9.606 -13.194 1.00 95.81 100 CYS A N 1
ATOM 760 C CA . CYS A 1 100 ? 5.036 -10.636 -12.301 1.00 95.81 100 CYS A CA 1
ATOM 761 C C . CYS A 1 100 ? 4.062 -11.796 -12.034 1.00 95.81 100 CYS A C 1
ATOM 763 O O . CYS A 1 100 ? 4.472 -12.828 -11.501 1.00 95.81 100 CYS A O 1
ATOM 765 N N . GLY A 1 101 ? 2.780 -11.635 -12.365 1.00 96.12 101 GLY A N 1
ATOM 766 C CA . GLY A 1 101 ? 1.722 -12.636 -12.204 1.00 96.12 101 GLY A CA 1
ATOM 767 C C . GLY A 1 101 ? 1.272 -12.898 -10.761 1.00 96.12 101 GLY A C 1
ATOM 768 O O . GLY A 1 101 ? 0.469 -13.796 -10.532 1.00 96.12 101 GLY A O 1
ATOM 769 N N . ASN A 1 102 ? 1.802 -12.173 -9.772 1.00 96.44 102 ASN A N 1
ATOM 770 C CA . ASN A 1 102 ? 1.448 -12.321 -8.358 1.00 96.44 102 ASN A CA 1
ATOM 771 C C . ASN A 1 102 ? 1.784 -11.054 -7.551 1.00 96.44 102 ASN A C 1
ATOM 773 O O . ASN A 1 102 ? 2.622 -10.248 -7.968 1.00 96.44 102 ASN A O 1
ATOM 777 N N . TRP A 1 103 ? 1.158 -10.883 -6.380 1.00 97.25 103 TRP A N 1
ATOM 778 C CA . TRP A 1 103 ? 1.326 -9.672 -5.561 1.00 97.25 103 TRP A CA 1
ATOM 779 C C . TRP A 1 103 ? 2.702 -9.541 -4.902 1.00 97.25 103 TRP A C 1
ATOM 781 O O . TRP A 1 103 ? 3.197 -8.422 -4.801 1.00 97.25 103 TRP A O 1
ATOM 791 N N . SER A 1 104 ? 3.367 -10.636 -4.515 1.00 96.38 104 SER A N 1
ATOM 792 C CA . SER A 1 104 ? 4.734 -10.556 -3.966 1.00 96.38 104 SER A CA 1
ATOM 793 C C . SER A 1 104 ? 5.703 -9.975 -4.998 1.00 96.38 104 SER A C 1
ATOM 795 O O . SER A 1 104 ? 6.458 -9.047 -4.707 1.00 96.38 104 SER A O 1
ATOM 797 N N . GLY A 1 105 ? 5.639 -10.473 -6.233 1.00 95.75 105 GLY A N 1
ATOM 798 C CA . GLY A 1 105 ? 6.420 -9.953 -7.347 1.00 95.75 105 GLY A CA 1
ATOM 799 C C . GLY A 1 105 ? 6.015 -8.532 -7.731 1.00 95.75 105 GLY A C 1
ATOM 800 O O . GLY A 1 105 ? 6.884 -7.722 -8.040 1.00 95.75 105 GLY A O 1
ATOM 801 N N . ALA A 1 106 ? 4.724 -8.194 -7.646 1.00 96.81 106 ALA A N 1
ATOM 802 C CA . ALA A 1 106 ? 4.239 -6.840 -7.897 1.00 96.81 106 ALA A CA 1
ATOM 803 C C . ALA A 1 106 ? 4.826 -5.818 -6.911 1.00 96.81 106 ALA A C 1
ATOM 805 O O . ALA A 1 106 ? 5.348 -4.793 -7.339 1.00 96.81 106 ALA A O 1
ATOM 806 N N . ILE A 1 107 ? 4.792 -6.124 -5.609 1.00 96.25 107 ILE A N 1
ATOM 807 C CA . ILE A 1 107 ? 5.363 -5.295 -4.533 1.00 96.25 107 ILE A CA 1
ATOM 808 C C . ILE A 1 107 ? 6.877 -5.14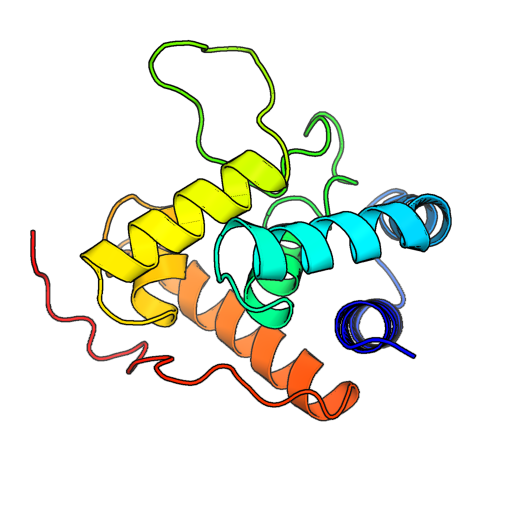4 -4.723 1.00 96.25 107 ILE A C 1
ATOM 810 O O . ILE A 1 107 ? 7.420 -4.046 -4.624 1.00 96.25 107 ILE A O 1
ATOM 814 N N . SER A 1 108 ? 7.560 -6.237 -5.070 1.00 94.69 108 SER A N 1
ATOM 815 C CA . SER A 1 108 ? 8.984 -6.208 -5.402 1.00 94.69 108 SER A CA 1
ATOM 816 C C . SER A 1 108 ? 9.273 -5.271 -6.580 1.00 94.69 108 SER A C 1
ATOM 818 O O . SER A 1 108 ? 10.112 -4.374 -6.495 1.00 94.69 108 SER A O 1
ATOM 820 N N . ARG A 1 109 ? 8.545 -5.444 -7.686 1.00 94.00 109 ARG A N 1
ATOM 821 C CA . ARG A 1 109 ? 8.759 -4.670 -8.910 1.00 94.00 109 ARG A CA 1
ATOM 822 C C . ARG A 1 109 ? 8.402 -3.202 -8.731 1.00 94.00 109 ARG A C 1
ATOM 824 O O . ARG A 1 109 ? 9.096 -2.360 -9.290 1.00 94.00 109 ARG A O 1
ATOM 831 N N . PHE A 1 110 ? 7.392 -2.901 -7.925 1.00 93.81 110 PHE A N 1
ATOM 832 C CA . PHE A 1 110 ? 7.058 -1.539 -7.531 1.00 93.81 110 PHE A CA 1
ATOM 833 C C . PHE A 1 110 ? 8.254 -0.833 -6.878 1.00 93.81 110 PHE A C 1
ATOM 835 O O . PHE A 1 110 ? 8.557 0.304 -7.227 1.00 93.81 110 PHE A O 1
ATOM 842 N N . ARG A 1 111 ? 8.989 -1.536 -6.005 1.00 92.81 111 ARG A N 1
ATOM 843 C CA . ARG A 1 111 ? 10.139 -0.973 -5.291 1.00 92.81 111 ARG A CA 1
ATOM 844 C C . ARG A 1 111 ? 11.412 -0.878 -6.126 1.00 92.81 111 ARG A C 1
ATOM 846 O O . ARG A 1 111 ? 12.085 0.147 -6.097 1.00 92.81 111 ARG A O 1
ATOM 853 N N . CYS A 1 112 ? 11.801 -1.964 -6.790 1.00 90.12 112 CYS A N 1
ATOM 854 C CA . CYS A 1 112 ? 13.129 -2.082 -7.408 1.00 90.12 112 CYS A CA 1
ATOM 855 C C . CYS A 1 112 ? 13.095 -2.327 -8.924 1.00 90.12 112 CYS A C 1
ATOM 857 O O . CYS A 1 112 ? 14.135 -2.566 -9.533 1.00 90.12 112 CYS A O 1
ATOM 859 N N . GLY A 1 113 ? 11.919 -2.315 -9.553 1.00 91.56 113 GLY A N 1
ATOM 860 C CA . GLY A 1 113 ? 11.761 -2.573 -10.988 1.00 91.56 113 GLY A CA 1
ATOM 861 C C . GLY A 1 113 ? 11.869 -4.048 -11.393 1.00 91.56 113 GLY A C 1
ATOM 862 O O . GLY A 1 113 ? 11.666 -4.371 -12.563 1.00 91.56 113 GLY A O 1
ATOM 863 N N . LEU A 1 114 ? 12.124 -4.960 -10.449 1.00 92.62 114 LEU A N 1
ATOM 864 C CA . LEU A 1 114 ? 12.273 -6.399 -10.686 1.00 92.62 114 LEU A CA 1
ATOM 865 C C . LEU A 1 114 ? 11.246 -7.204 -9.890 1.00 92.62 114 LEU A C 1
ATOM 867 O O . LEU A 1 114 ? 10.968 -6.895 -8.733 1.00 92.62 114 LEU A O 1
ATOM 871 N N . CYS A 1 115 ? 10.752 -8.302 -10.470 1.00 94.12 115 CYS A N 1
ATOM 872 C CA . CYS A 1 115 ? 9.829 -9.211 -9.778 1.00 94.12 115 CYS A CA 1
ATOM 873 C C . CYS A 1 115 ? 10.448 -9.897 -8.552 1.00 94.12 115 CYS A C 1
ATOM 875 O O . CYS A 1 115 ? 9.715 -10.519 -7.800 1.00 94.12 115 CYS A O 1
ATOM 877 N N . SER A 1 116 ? 11.764 -9.778 -8.347 1.00 90.69 116 SER A N 1
ATOM 878 C CA . SER A 1 116 ? 12.466 -10.116 -7.110 1.00 90.69 116 SER A CA 1
ATOM 879 C C . SER A 1 116 ? 13.555 -9.080 -6.855 1.00 90.69 116 SER A C 1
ATOM 881 O O . SER A 1 116 ? 14.431 -8.895 -7.701 1.00 90.69 116 SER A O 1
ATOM 883 N N . CYS A 1 117 ? 13.522 -8.418 -5.703 1.00 87.25 117 CYS A N 1
ATOM 884 C CA . CYS A 1 117 ? 14.557 -7.473 -5.312 1.00 87.25 117 CYS A CA 1
ATOM 885 C C . CYS A 1 117 ? 15.794 -8.206 -4.791 1.00 87.25 117 CYS A C 1
ATOM 887 O O . CYS A 1 117 ? 15.691 -9.207 -4.083 1.00 87.25 117 CYS A O 1
ATOM 889 N N . GLY A 1 118 ? 16.970 -7.686 -5.138 1.00 88.44 118 GLY A N 1
ATOM 890 C CA . GLY A 1 118 ? 18.261 -8.155 -4.642 1.00 88.44 118 GLY A CA 1
ATOM 891 C C . GLY A 1 118 ? 18.979 -7.093 -3.807 1.00 88.44 118 GLY A C 1
ATOM 892 O O . GLY A 1 118 ? 18.513 -5.956 -3.664 1.00 88.44 118 GLY A O 1
ATOM 893 N N . GLY A 1 119 ? 20.139 -7.469 -3.264 1.00 89.00 119 GLY A N 1
ATOM 894 C CA . GLY A 1 119 ? 21.034 -6.563 -2.541 1.00 89.00 119 GLY A CA 1
ATOM 895 C C . GLY A 1 119 ? 20.340 -5.821 -1.395 1.00 89.00 119 GLY A C 1
ATOM 896 O O . GLY A 1 119 ? 19.574 -6.409 -0.633 1.00 89.00 119 GLY A O 1
ATOM 897 N N . ALA A 1 120 ? 20.565 -4.508 -1.309 1.00 86.00 120 ALA A N 1
ATOM 898 C CA . ALA A 1 120 ? 20.044 -3.654 -0.237 1.00 86.00 120 ALA A CA 1
ATOM 899 C C . ALA A 1 120 ? 18.503 -3.617 -0.130 1.00 86.00 120 ALA A C 1
ATOM 901 O O . ALA A 1 120 ? 17.967 -3.237 0.908 1.00 86.00 120 ALA A O 1
ATOM 902 N N . THR A 1 121 ? 17.776 -4.026 -1.177 1.00 87.25 121 THR A N 1
ATOM 903 C CA . THR A 1 121 ? 16.300 -3.999 -1.208 1.00 87.25 121 THR A CA 1
ATOM 904 C C . THR A 1 121 ? 15.652 -5.371 -1.014 1.00 87.25 121 THR A C 1
ATOM 906 O O . THR A 1 121 ? 14.427 -5.465 -0.982 1.00 87.25 121 THR A O 1
ATOM 909 N N . ALA A 1 122 ? 16.439 -6.435 -0.821 1.00 88.38 122 ALA A N 1
ATOM 910 C CA . ALA A 1 122 ? 15.931 -7.806 -0.716 1.00 88.38 122 ALA A CA 1
ATOM 911 C C . ALA A 1 122 ? 14.924 -8.010 0.437 1.00 88.38 122 ALA A C 1
ATOM 913 O O . ALA A 1 122 ? 14.003 -8.815 0.329 1.00 88.38 122 ALA A O 1
ATOM 914 N N . SER A 1 123 ? 15.059 -7.253 1.531 1.00 91.44 123 SER A N 1
ATOM 915 C CA . SER A 1 123 ? 14.178 -7.358 2.704 1.00 91.44 123 SER A CA 1
ATOM 916 C C . SER A 1 123 ? 12.857 -6.593 2.576 1.00 91.44 123 SER A C 1
ATOM 918 O O . SER A 1 123 ? 11.984 -6.752 3.429 1.00 91.44 123 SER A O 1
ATOM 920 N N . TYR A 1 124 ? 12.681 -5.784 1.526 1.00 92.75 124 TYR A N 1
ATOM 921 C CA . TYR A 1 124 ? 11.496 -4.944 1.357 1.00 92.75 124 TYR A CA 1
ATOM 922 C C . TYR A 1 124 ? 10.215 -5.775 1.218 1.00 92.75 124 TYR A C 1
ATOM 924 O O . TYR A 1 124 ? 9.303 -5.653 2.035 1.00 92.75 124 TYR A O 1
ATOM 932 N N . THR A 1 125 ? 10.164 -6.673 0.232 1.00 94.31 125 THR A N 1
ATOM 933 C CA . THR A 1 125 ? 8.966 -7.474 -0.052 1.00 94.31 125 THR A CA 1
ATOM 934 C C . THR A 1 125 ? 8.555 -8.352 1.137 1.00 94.31 125 THR A C 1
ATOM 936 O O . THR A 1 125 ? 7.386 -8.297 1.525 1.00 94.31 125 THR A O 1
ATOM 939 N N . PRO A 1 126 ? 9.468 -9.101 1.798 1.00 94.38 126 PRO A N 1
ATOM 940 C CA . PRO A 1 126 ? 9.124 -9.840 3.013 1.00 94.38 126 PRO A CA 1
ATOM 941 C C . PRO A 1 126 ? 8.585 -8.952 4.142 1.00 94.38 126 PRO A C 1
ATOM 943 O O . PRO A 1 126 ? 7.658 -9.365 4.837 1.00 94.38 126 PRO A O 1
ATOM 946 N N . ARG A 1 127 ? 9.118 -7.733 4.313 1.00 95.94 127 ARG A N 1
ATOM 947 C CA . ARG A 1 127 ? 8.654 -6.784 5.337 1.00 95.94 127 ARG A CA 1
ATOM 948 C C . ARG A 1 127 ? 7.226 -6.315 5.068 1.00 95.94 127 ARG A C 1
ATOM 950 O O . ARG A 1 127 ? 6.400 -6.374 5.975 1.00 95.94 127 ARG A O 1
ATOM 957 N N . VAL A 1 128 ? 6.920 -5.914 3.832 1.00 97.12 128 VAL A N 1
ATOM 958 C CA . VAL A 1 128 ? 5.564 -5.485 3.442 1.00 97.12 128 VAL A CA 1
ATOM 959 C C . VAL A 1 128 ? 4.571 -6.640 3.583 1.00 97.12 128 VAL A C 1
ATOM 961 O O . VAL A 1 128 ? 3.499 -6.461 4.152 1.00 97.12 128 VAL A O 1
ATOM 964 N N . ILE A 1 129 ? 4.932 -7.854 3.157 1.00 97.12 129 ILE A N 1
ATOM 965 C CA . ILE A 1 129 ? 4.070 -9.037 3.322 1.00 97.12 129 ILE A CA 1
ATOM 966 C C . ILE A 1 129 ? 3.872 -9.382 4.804 1.00 97.12 129 ILE A C 1
ATOM 968 O O . ILE A 1 129 ? 2.769 -9.752 5.205 1.00 97.12 129 ILE A O 1
ATOM 972 N N . GLY A 1 130 ? 4.915 -9.258 5.628 1.00 97.62 130 GLY A N 1
ATOM 973 C CA . GLY A 1 130 ? 4.816 -9.416 7.079 1.00 97.62 130 GLY A CA 1
ATOM 974 C C . GLY A 1 130 ? 3.817 -8.432 7.687 1.00 97.62 130 GLY A C 1
ATOM 975 O O . GLY A 1 130 ? 2.932 -8.844 8.433 1.00 97.62 130 GLY A O 1
ATOM 976 N N . LEU A 1 131 ? 3.891 -7.159 7.291 1.00 98.12 131 LEU A N 1
ATOM 977 C CA . LEU A 1 131 ? 2.915 -6.141 7.673 1.00 98.12 131 LEU A CA 1
ATOM 978 C C . LEU A 1 131 ? 1.494 -6.512 7.216 1.00 98.12 131 LEU A C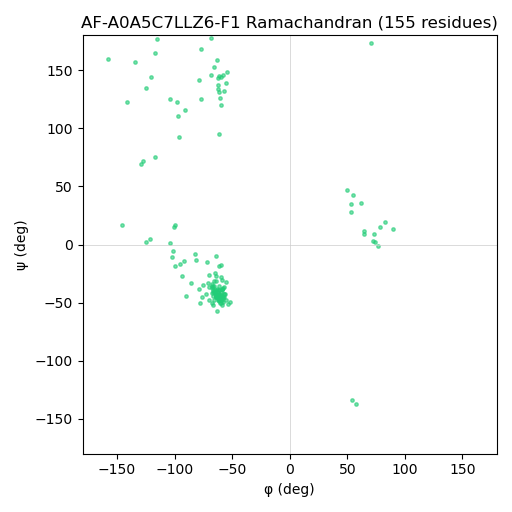 1
ATOM 980 O O . LEU A 1 131 ? 0.573 -6.467 8.029 1.00 98.12 131 LEU A O 1
ATOM 984 N N . MET A 1 132 ? 1.311 -6.931 5.959 1.00 98.38 132 MET A N 1
ATOM 985 C CA . MET A 1 132 ? 0.003 -7.357 5.438 1.00 98.38 132 MET A CA 1
ATOM 986 C C . MET A 1 132 ? -0.599 -8.496 6.265 1.00 98.38 132 MET A C 1
ATOM 988 O O . MET A 1 132 ? -1.783 -8.448 6.583 1.00 98.38 132 MET A O 1
ATOM 992 N N . ARG A 1 133 ? 0.206 -9.492 6.658 1.00 98.31 133 ARG A N 1
ATOM 993 C CA . ARG A 1 133 ? -0.251 -10.598 7.516 1.00 98.31 133 ARG A CA 1
ATOM 994 C C . ARG A 1 133 ? -0.692 -10.106 8.889 1.00 98.31 133 ARG A C 1
ATOM 996 O O . ARG A 1 133 ? -1.745 -10.518 9.363 1.00 98.31 133 ARG A O 1
ATOM 1003 N N . THR A 1 134 ? 0.075 -9.209 9.507 1.00 98.38 134 THR A N 1
ATOM 1004 C CA . THR A 1 134 ? -0.283 -8.624 10.807 1.00 98.38 134 THR A CA 1
ATOM 1005 C C . THR A 1 134 ? -1.577 -7.819 10.715 1.00 98.38 134 THR A C 1
ATOM 1007 O O . THR A 1 134 ? -2.455 -7.977 11.559 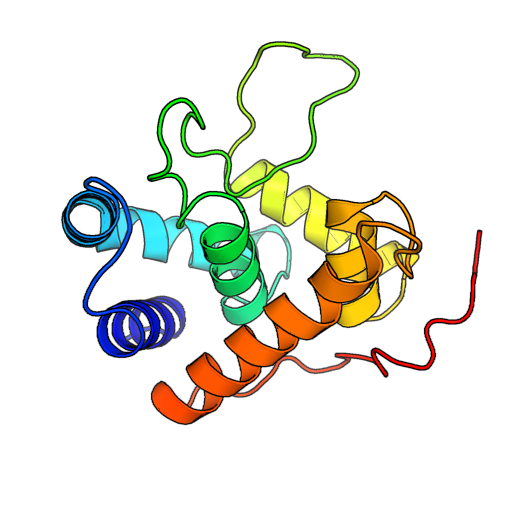1.00 98.38 134 THR A O 1
ATOM 1010 N N . ILE A 1 135 ? -1.729 -6.994 9.674 1.00 98.44 135 ILE A N 1
ATOM 1011 C CA . ILE A 1 135 ? -2.960 -6.238 9.421 1.00 98.44 135 ILE A CA 1
ATOM 1012 C C . ILE A 1 135 ? -4.132 -7.197 9.211 1.00 98.44 135 ILE A C 1
ATOM 1014 O O . ILE A 1 135 ? -5.151 -7.034 9.869 1.00 98.44 135 ILE A O 1
ATOM 1018 N N . SER A 1 136 ? -3.981 -8.200 8.342 1.00 98.25 136 SER A N 1
ATOM 1019 C CA . SER A 1 136 ? -5.009 -9.203 8.039 1.00 98.25 136 SER A CA 1
ATOM 1020 C C . SER A 1 136 ? -5.493 -9.919 9.303 1.00 98.25 136 SER A C 1
ATOM 1022 O O . SER A 1 136 ? -6.693 -9.967 9.568 1.00 98.25 136 SER A O 1
ATOM 1024 N N . ALA A 1 137 ? -4.562 -10.376 10.146 1.00 98.12 137 ALA A N 1
ATOM 1025 C CA . ALA A 1 137 ? -4.882 -11.031 11.411 1.00 98.12 137 ALA A CA 1
ATOM 1026 C C . ALA A 1 137 ? -5.605 -10.107 12.409 1.00 98.12 137 ALA A C 1
ATOM 1028 O O . ALA A 1 137 ? -6.405 -10.579 13.212 1.00 98.12 137 ALA A O 1
ATOM 1029 N N . ARG A 1 138 ? -5.331 -8.795 12.379 1.00 97.94 138 ARG A N 1
ATOM 1030 C CA . ARG A 1 138 ? -5.953 -7.808 13.278 1.00 97.94 138 ARG A CA 1
ATOM 1031 C C . ARG A 1 138 ? -7.293 -7.277 12.776 1.00 97.94 138 ARG A C 1
ATOM 1033 O O . ARG A 1 138 ? -8.143 -6.959 13.599 1.00 97.94 138 ARG A O 1
ATOM 1040 N N . SER A 1 139 ? -7.471 -7.147 11.465 1.00 97.75 139 SER A N 1
ATOM 1041 C CA . SER A 1 139 ? -8.667 -6.560 10.848 1.00 97.75 139 SER A CA 1
ATOM 1042 C C . SER A 1 139 ? -9.716 -7.593 10.435 1.00 97.75 139 SER A C 1
ATOM 1044 O O . SER A 1 139 ? -10.853 -7.219 10.162 1.00 97.75 139 SER A O 1
ATOM 1046 N N . GLY A 1 140 ? -9.340 -8.874 10.338 1.00 97.62 140 GLY A N 1
ATOM 1047 C CA . GLY A 1 140 ? -10.182 -9.929 9.770 1.00 97.62 140 GLY A CA 1
ATOM 1048 C C . GLY A 1 140 ? -10.296 -9.875 8.242 1.00 97.62 140 GLY A C 1
ATOM 1049 O O . GLY A 1 140 ? -11.002 -10.691 7.654 1.00 97.62 140 GLY A O 1
ATOM 1050 N N . VAL A 1 141 ? -9.607 -8.940 7.577 1.00 97.44 141 VAL A N 1
ATOM 1051 C CA . VAL A 1 141 ? -9.573 -8.858 6.111 1.00 97.44 141 VAL A CA 1
ATOM 1052 C C . VAL A 1 141 ? -8.628 -9.939 5.582 1.00 97.44 141 VAL A C 1
ATOM 1054 O O . VAL A 1 141 ? -7.467 -9.964 5.998 1.00 97.44 141 VAL A O 1
ATOM 1057 N N . PRO A 1 142 ? -9.065 -10.826 4.671 1.00 97.00 142 PRO A N 1
ATOM 1058 C CA . PRO A 1 142 ? -8.214 -11.891 4.160 1.00 97.00 142 PRO A CA 1
ATOM 1059 C C . PRO A 1 142 ? -7.041 -11.338 3.343 1.00 97.00 142 PRO A C 1
ATOM 1061 O O . PRO A 1 142 ? -7.119 -10.275 2.722 1.00 97.00 142 PRO A O 1
ATOM 1064 N N . MET A 1 143 ? -5.946 -12.095 3.316 1.00 97.38 143 MET A N 1
ATOM 1065 C CA . MET A 1 143 ? -4.860 -11.840 2.372 1.00 97.38 143 MET A CA 1
ATOM 1066 C C . MET A 1 143 ? -5.383 -11.948 0.928 1.00 97.38 143 MET A C 1
ATOM 1068 O O . MET A 1 143 ? -6.209 -12.821 0.656 1.00 97.38 143 MET A O 1
ATOM 1072 N N . PRO A 1 144 ? -4.891 -11.115 -0.008 1.00 95.69 144 PRO A N 1
ATOM 1073 C CA . PRO A 1 144 ? -5.238 -11.230 -1.415 1.00 95.69 144 PRO A CA 1
ATOM 1074 C C . PRO A 1 144 ? -4.957 -12.622 -1.972 1.00 95.69 144 PRO A C 1
ATOM 1076 O O . PRO A 1 144 ? -3.977 -13.272 -1.606 1.00 95.69 144 PRO A O 1
ATOM 1079 N N . GLU A 1 145 ? -5.762 -13.044 -2.937 1.00 93.25 145 GLU A N 1
ATOM 1080 C CA . GLU A 1 145 ? -5.440 -14.209 -3.754 1.00 93.25 145 GLU A CA 1
ATOM 1081 C C . GLU A 1 145 ? -4.166 -13.965 -4.576 1.00 93.25 145 GLU A C 1
ATOM 1083 O O . GLU A 1 145 ? -3.776 -12.824 -4.835 1.00 93.25 145 GLU A O 1
ATOM 1088 N N . ASN A 1 146 ? -3.509 -15.038 -5.024 1.00 93.44 146 ASN A N 1
ATOM 1089 C CA . ASN A 1 146 ? -2.313 -14.961 -5.871 1.00 93.44 146 ASN A CA 1
ATOM 1090 C C . ASN A 1 146 ? -1.177 -14.114 -5.268 1.00 93.44 146 ASN A C 1
ATOM 1092 O O . ASN A 1 146 ? -0.507 -13.353 -5.970 1.00 93.44 146 ASN A O 1
ATOM 1096 N N . MET A 1 147 ? -0.912 -14.266 -3.964 1.00 93.12 147 MET A N 1
ATOM 1097 C CA . MET A 1 147 ? 0.267 -13.653 -3.339 1.00 93.12 147 MET A CA 1
ATOM 1098 C C . MET A 1 147 ? 1.578 -14.136 -3.967 1.00 93.12 147 MET A C 1
ATOM 1100 O O . MET A 1 147 ? 2.541 -13.378 -3.984 1.00 93.12 147 MET A O 1
ATOM 1104 N N . GLY A 1 148 ? 1.629 -15.353 -4.515 1.00 82.50 148 GLY A N 1
ATOM 1105 C CA . GLY A 1 148 ? 2.875 -15.971 -4.971 1.00 82.50 148 GLY A CA 1
ATOM 1106 C C . GLY A 1 148 ? 3.778 -16.375 -3.802 1.00 82.50 148 GLY A C 1
ATOM 1107 O O . GLY A 1 148 ? 3.488 -16.092 -2.640 1.00 82.50 148 GLY A O 1
ATOM 1108 N N . ASN A 1 149 ? 4.878 -17.070 -4.098 1.00 70.69 149 ASN A N 1
ATOM 1109 C CA . ASN A 1 149 ? 5.85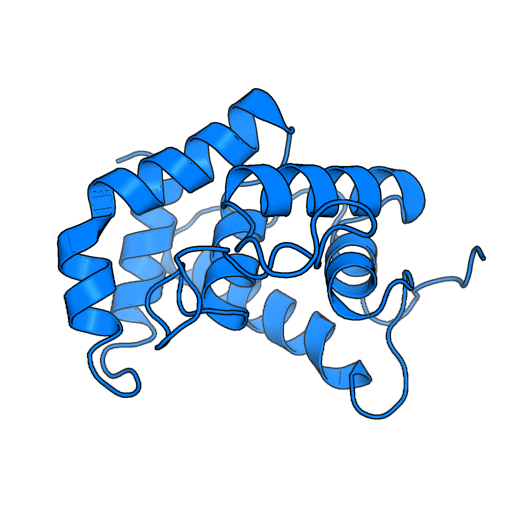8 -17.426 -3.078 1.00 70.69 149 ASN A CA 1
ATOM 1110 C C . ASN A 1 149 ? 6.928 -16.322 -3.000 1.00 70.69 149 ASN A C 1
ATOM 1112 O O . ASN A 1 149 ? 7.684 -16.174 -3.962 1.00 70.69 149 ASN A O 1
ATOM 1116 N N . PRO A 1 150 ? 7.059 -15.594 -1.875 1.00 59.69 150 PRO A N 1
ATOM 1117 C CA . PRO A 1 150 ? 8.062 -14.538 -1.740 1.00 59.69 150 PRO A CA 1
ATOM 1118 C C . PRO A 1 150 ? 9.506 -15.054 -1.868 1.00 59.69 150 PRO A C 1
ATOM 1120 O O . PRO A 1 150 ? 10.397 -14.269 -2.169 1.00 59.69 150 PRO A O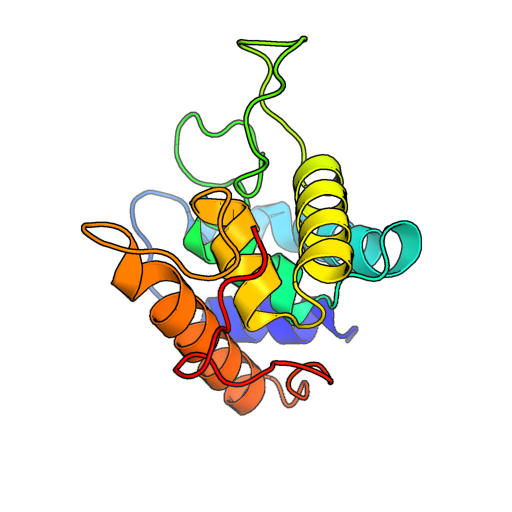 1
ATOM 1123 N N . ASN A 1 151 ? 9.729 -16.366 -1.701 1.00 50.94 151 ASN A N 1
ATOM 1124 C CA . ASN A 1 151 ? 11.037 -17.023 -1.798 1.00 50.94 151 ASN A CA 1
ATOM 1125 C C . ASN A 1 151 ? 11.269 -17.762 -3.134 1.00 50.94 151 ASN A C 1
ATOM 1127 O O . ASN A 1 151 ? 12.358 -18.281 -3.365 1.00 50.94 151 ASN A O 1
ATOM 1131 N N . ARG A 1 152 ? 10.265 -17.847 -4.019 1.00 52.62 152 ARG A N 1
ATOM 1132 C CA . ARG A 1 152 ? 10.397 -18.404 -5.380 1.00 52.62 152 ARG A CA 1
ATOM 1133 C C . ARG A 1 152 ? 9.850 -17.401 -6.385 1.00 52.62 152 ARG A C 1
ATOM 1135 O O . ARG A 1 152 ? 8.789 -17.598 -6.970 1.00 52.62 152 ARG A O 1
ATOM 1142 N N . LEU A 1 153 ? 10.582 -16.316 -6.584 1.00 51.84 153 LEU A N 1
ATOM 1143 C CA . LEU A 1 153 ? 10.289 -15.354 -7.638 1.00 51.84 153 LEU A CA 1
ATOM 1144 C C . LEU A 1 153 ? 11.180 -15.714 -8.830 1.00 51.84 153 LEU A C 1
ATOM 1146 O O . LEU A 1 153 ? 12.345 -15.332 -8.902 1.00 51.84 153 LEU A O 1
ATOM 1150 N N . THR A 1 154 ? 10.652 -16.540 -9.736 1.00 42.62 154 THR A N 1
ATOM 1151 C CA . THR A 1 154 ? 11.332 -16.883 -10.990 1.00 42.62 154 THR A CA 1
ATOM 1152 C C . THR A 1 154 ? 11.57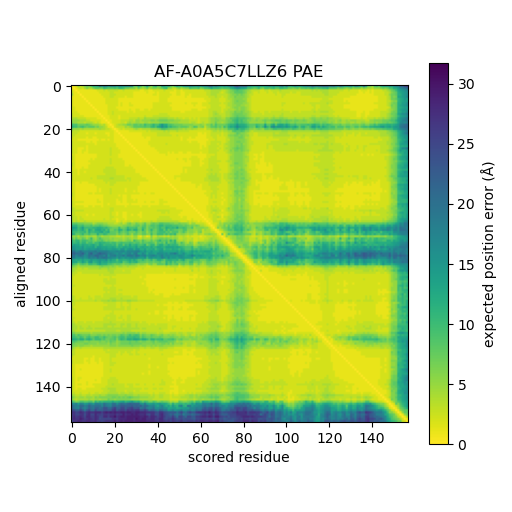6 -15.608 -11.783 1.00 42.62 154 THR A C 1
ATOM 1154 O O . THR A 1 154 ? 10.628 -14.903 -12.133 1.00 42.62 154 THR A O 1
ATOM 1157 N N . ALA A 1 155 ? 12.845 -15.322 -12.063 1.00 42.25 155 ALA A N 1
ATOM 1158 C CA . ALA A 1 155 ? 13.272 -14.208 -12.889 1.00 42.25 155 ALA A CA 1
ATOM 1159 C C . ALA A 1 155 ? 12.704 -14.356 -14.308 1.00 42.25 155 ALA A C 1
ATOM 1161 O O . ALA A 1 155 ? 13.283 -15.037 -15.149 1.00 42.25 155 ALA A O 1
ATOM 1162 N N . ARG A 1 156 ? 11.567 -13.721 -14.590 1.00 43.16 156 ARG A N 1
ATOM 1163 C CA . ARG A 1 156 ? 11.223 -13.345 -15.961 1.00 43.16 156 ARG A CA 1
ATOM 1164 C C . ARG A 1 156 ? 11.640 -11.889 -16.129 1.00 43.16 156 ARG A C 1
ATOM 1166 O O . ARG A 1 156 ? 11.137 -11.019 -15.418 1.00 43.16 156 ARG A O 1
ATOM 1173 N N . ARG A 1 157 ? 12.678 -11.704 -16.947 1.00 39.25 157 ARG A N 1
ATOM 1174 C CA . ARG A 1 157 ? 13.199 -10.401 -17.372 1.00 39.25 157 ARG A CA 1
ATOM 1175 C C . ARG A 1 157 ? 12.219 -9.749 -18.334 1.00 39.25 157 ARG A C 1
ATOM 1177 O O . ARG A 1 157 ? 11.636 -10.507 -19.139 1.00 39.25 157 ARG A O 1
#

Sequence (157 aa):
MNIAQLILSAILAIFPYMSGNNRACIVERQERIVQHATEGRTNHNVPELVMMAVGFSETHLGCDINEGGNWGAPISRHQRHTAGTPGHAAAALRRSYEVCGNWSGAISRFRCGLCSCGGATASYTPRVIGLMRTISARSGVPMPENMGNPNRLTARR

pLDDT: mean 89.35, std 13.22, range [39.25, 98.44]

Foldseek 3Di:
DDPLLLLLVLVCVVPVDDPDCLSVVCVVCVVVLSVLLVCLCPVQVDHSLLLCLQLCLQANCVSRPPQNRQSLQDADPVDHPDRHHSNSLSNQLSVQCVVQVANLLSQCCSVVVWSADDDPCRCVSVVSVVSSVSSCVRSVPDDDPRNDDNVDRPGDD